Protein AF-A0A356IVK6-F1 (afdb_monomer)

Nearest PDB structures (foldseek):
  1kg5-assembly1_A  TM=9.800E-01  e=1.533E-05  Escherichia coli
  1kg4-assembly1_A  TM=9.830E-01  e=2.255E-05  Escherichia coli
  1kg6-assembly1_A  TM=9.804E-01  e=2.918E-05  Escherichia coli
  1rrs-assembly1_A  TM=9.530E-01  e=4.958E-04  Geobacillus stearothermophilus
  1p59-assembly1_A  TM=9.278E-01  e=1.685E-03  Geobacillus stearothermophilus

Solvent-accessible surface area (backbone atoms only — not comparable to full-atom values): 4164 Å² total; per-residue (Å²): 111,67,70,63,23,52,53,49,27,55,51,47,29,40,75,78,44,76,63,41,79,68,95,44,47,69,62,33,33,72,36,47,84,29,48,64,40,53,14,11,45,49,36,32,73,80,66,71,39,97,47,72,66,63,50,79,65,51,46,53,50,52,32,61,75,67,66,58,80,80,90,130

pLDDT: mean 96.74, std 5.13, range [61.0, 98.62]

Mean predicted aligned error: 2.67 Å

Sequence (72 aa):
ARARNLHKCAQTVWAEHGGAFPRSVAELSELPGIGRSTAGAIASISMGIAAPILDGNVKRVLTRLHAVAGWP

Secondary structure (DSSP, 8-state):
-HHHHHHHHHHHHHHHHTTPPPSSHHHHHHSTT--HHHHHHHHHHHH--------HHHHHHHHHHTT--S--

Structure (mmCIF, N/CA/C/O backbone):
data_AF-A0A356IVK6-F1
#
_entry.id   AF-A0A356IVK6-F1
#
loop_
_atom_site.group_PDB
_atom_site.id
_atom_site.type_symbol
_atom_site.label_atom_id
_atom_site.label_alt_id
_atom_site.label_comp_id
_atom_site.label_asym_id
_atom_site.label_entity_id
_atom_site.label_seq_id
_atom_site.pdbx_PDB_ins_code
_atom_site.Cartn_x
_atom_site.Cartn_y
_atom_site.Cartn_z
_atom_site.occupancy
_atom_site.B_iso_or_equiv
_atom_site.auth_seq_id
_atom_site.auth_comp_id
_atom_site.auth_asym_id
_atom_site.auth_atom_id
_atom_site.pdbx_PDB_model_num
ATOM 1 N N . ALA A 1 1 ? 10.793 5.788 12.536 1.00 79.62 1 ALA A N 1
ATOM 2 C CA . ALA A 1 1 ? 9.525 6.342 12.004 1.00 79.62 1 ALA A CA 1
ATOM 3 C C . ALA A 1 1 ? 8.428 5.279 11.863 1.00 79.62 1 ALA A C 1
ATOM 5 O O . ALA A 1 1 ? 7.362 5.483 12.423 1.00 79.62 1 ALA A O 1
ATOM 6 N N . ARG A 1 2 ? 8.689 4.135 11.203 1.00 94.88 2 ARG A N 1
ATOM 7 C CA . ARG A 1 2 ? 7.683 3.093 10.891 1.00 94.88 2 ARG A CA 1
ATOM 8 C C . ARG A 1 2 ? 6.764 2.678 12.052 1.00 94.88 2 ARG A C 1
ATOM 10 O O . ARG A 1 2 ? 5.559 2.779 11.902 1.00 94.88 2 ARG A O 1
ATOM 17 N N . ALA A 1 3 ? 7.307 2.298 13.212 1.00 97.38 3 ALA A N 1
ATOM 18 C CA . ALA A 1 3 ? 6.487 1.882 14.361 1.00 97.38 3 ALA A CA 1
ATOM 19 C C . ALA A 1 3 ? 5.542 2.988 14.870 1.00 97.38 3 ALA A C 1
ATOM 21 O O . ALA A 1 3 ? 4.385 2.725 15.177 1.00 97.38 3 ALA A O 1
ATOM 22 N N . ARG A 1 4 ? 6.010 4.246 14.894 1.00 97.81 4 ARG A N 1
ATOM 23 C CA . ARG A 1 4 ? 5.171 5.393 15.276 1.00 97.81 4 ARG A CA 1
ATOM 24 C C . ARG A 1 4 ? 4.032 5.607 14.281 1.00 97.81 4 ARG A C 1
ATOM 26 O O . ARG A 1 4 ? 2.919 5.878 14.704 1.00 97.81 4 ARG A O 1
ATOM 33 N N . ASN A 1 5 ? 4.304 5.465 12.983 1.00 98.06 5 ASN A N 1
ATOM 34 C CA . ASN A 1 5 ? 3.273 5.589 11.953 1.00 98.06 5 ASN A CA 1
ATOM 35 C C . ASN A 1 5 ? 2.274 4.433 12.008 1.00 98.06 5 ASN A C 1
ATOM 37 O O . ASN A 1 5 ? 1.087 4.688 11.898 1.00 98.06 5 ASN A O 1
ATOM 41 N N . LEU A 1 6 ? 2.726 3.201 12.265 1.00 98.31 6 LEU A N 1
ATOM 42 C CA . LEU A 1 6 ? 1.832 2.054 12.433 1.00 98.31 6 LEU A CA 1
ATOM 43 C C . LEU A 1 6 ? 0.843 2.282 13.585 1.00 98.31 6 LEU A C 1
ATOM 45 O O . LEU A 1 6 ? -0.355 2.086 13.413 1.00 98.31 6 LEU A O 1
ATOM 49 N N . HIS A 1 7 ? 1.333 2.742 14.740 1.00 98.44 7 HIS A N 1
ATOM 50 C CA . HIS A 1 7 ? 0.465 3.030 15.881 1.00 98.44 7 HIS A CA 1
ATOM 51 C C . HIS A 1 7 ? -0.513 4.177 15.589 1.00 98.44 7 HIS A C 1
ATOM 53 O O . HIS A 1 7 ? -1.705 4.039 15.849 1.00 98.44 7 HIS A O 1
ATOM 59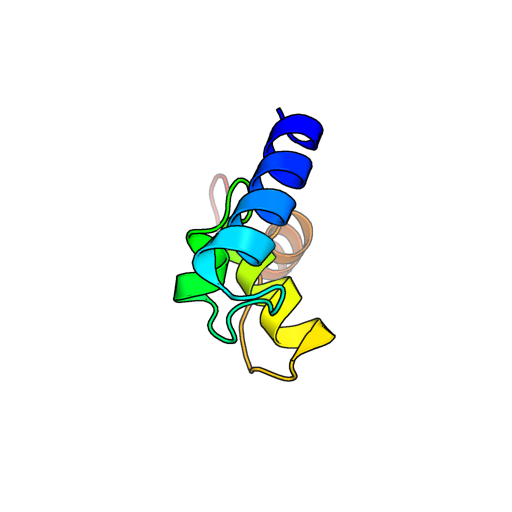 N N . LYS A 1 8 ? -0.034 5.269 14.976 1.00 98.38 8 LYS A N 1
ATOM 60 C CA . LYS A 1 8 ? -0.897 6.379 14.542 1.00 98.38 8 LYS A CA 1
ATOM 61 C C . LYS A 1 8 ? -1.952 5.929 13.530 1.00 98.38 8 LYS A C 1
ATOM 63 O O . LYS A 1 8 ? -3.103 6.299 13.672 1.00 98.38 8 LYS A O 1
ATOM 68 N N . CYS A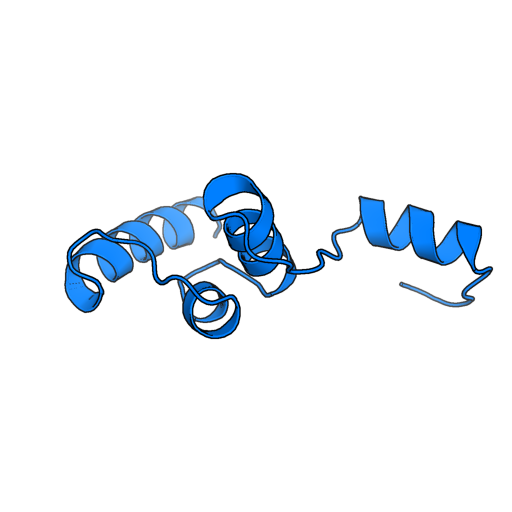 1 9 ? -1.585 5.094 12.558 1.00 98.44 9 CYS A N 1
ATOM 69 C CA . CYS A 1 9 ? -2.515 4.532 11.581 1.00 98.44 9 CYS A CA 1
ATOM 70 C C . CYS A 1 9 ? -3.626 3.732 12.264 1.00 98.44 9 CYS A C 1
ATOM 72 O O . CYS A 1 9 ? -4.789 3.911 11.926 1.00 98.44 9 CYS A O 1
ATOM 74 N N . ALA A 1 10 ? -3.289 2.887 13.241 1.00 98.50 10 ALA A N 1
ATOM 75 C CA . ALA A 1 10 ? -4.290 2.135 13.994 1.00 98.50 10 ALA A CA 1
ATOM 76 C C . ALA A 1 10 ? -5.253 3.064 14.759 1.00 98.50 10 ALA A C 1
ATOM 78 O O . ALA A 1 10 ? -6.461 2.838 14.748 1.00 98.50 10 ALA A O 1
ATOM 79 N N . GLN A 1 11 ? -4.732 4.134 15.372 1.00 98.62 11 GLN A N 1
ATOM 80 C CA . GLN A 1 11 ? -5.546 5.151 16.046 1.00 98.62 11 GLN A CA 1
ATOM 81 C C . GLN A 1 11 ? -6.469 5.894 15.068 1.00 98.62 11 GLN A C 1
ATOM 83 O O . GLN A 1 11 ? -7.655 6.022 15.353 1.00 98.62 11 GLN A O 1
ATOM 88 N N . THR A 1 12 ? -5.955 6.325 13.910 1.00 98.50 12 THR A N 1
ATOM 89 C CA . THR A 1 12 ? -6.735 6.980 12.845 1.00 98.50 12 THR A CA 1
ATOM 90 C C . THR A 1 12 ? -7.846 6.071 12.324 1.00 98.50 12 THR A C 1
ATOM 92 O O . THR A 1 12 ? -8.996 6.488 12.258 1.00 98.50 12 THR A O 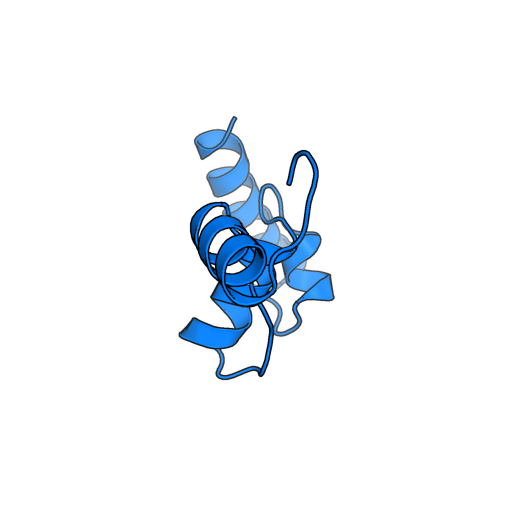1
ATOM 95 N N . VAL A 1 13 ? -7.548 4.800 12.032 1.00 98.44 13 VAL A N 1
ATOM 96 C CA . VAL A 1 13 ? -8.556 3.831 11.565 1.00 98.44 13 VAL A CA 1
ATOM 97 C C . VAL A 1 13 ? -9.669 3.640 12.597 1.00 98.44 13 VAL A C 1
ATOM 99 O O . VAL A 1 13 ? -10.843 3.587 12.236 1.00 98.44 13 VAL A O 1
ATOM 102 N N . TRP A 1 14 ? -9.329 3.578 13.884 1.00 98.50 14 TRP A N 1
ATOM 103 C CA . TRP A 1 14 ? -10.334 3.498 14.940 1.00 98.50 14 TRP A CA 1
ATOM 104 C C . TRP A 1 14 ? -11.186 4.770 15.038 1.00 98.50 14 TRP A C 1
ATOM 106 O O . TRP A 1 14 ? -12.412 4.687 15.019 1.00 98.50 14 TRP A O 1
ATOM 116 N N . ALA A 1 15 ? -10.542 5.935 15.128 1.00 98.31 15 ALA A N 1
ATOM 117 C CA . ALA A 1 15 ? -11.203 7.207 15.405 1.00 98.31 15 ALA A CA 1
ATOM 118 C C . ALA A 1 15 ? -12.029 7.742 14.224 1.00 98.31 15 ALA A C 1
ATOM 120 O O . ALA A 1 15 ? -13.123 8.257 14.435 1.00 98.31 15 ALA A O 1
ATOM 121 N N . GLU A 1 16 ? -11.518 7.623 12.998 1.00 97.56 16 GLU A N 1
ATOM 122 C CA . GLU A 1 16 ? -12.097 8.267 11.809 1.00 97.56 16 GLU A CA 1
ATOM 123 C C . GLU A 1 16 ? -12.882 7.288 10.929 1.00 97.56 16 GLU A C 1
ATOM 125 O O . GLU A 1 16 ? -13.801 7.696 10.223 1.00 97.56 16 GLU A O 1
ATOM 130 N N . HIS A 1 17 ? -12.572 5.990 11.000 1.00 97.00 17 HIS A N 1
ATOM 131 C CA . HIS A 1 17 ? -13.190 4.965 10.15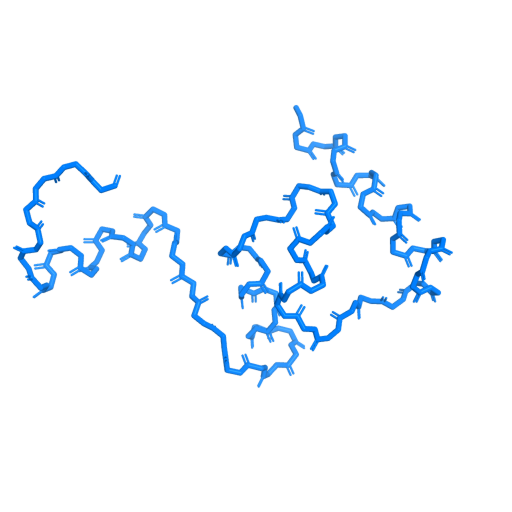0 1.00 97.00 17 HIS A CA 1
ATOM 132 C C . HIS A 1 17 ? -13.919 3.863 10.941 1.00 97.00 17 HIS A C 1
ATOM 134 O O . HIS A 1 17 ? -14.263 2.816 10.391 1.00 97.00 17 HIS A O 1
ATOM 140 N N . GLY A 1 18 ? -14.153 4.066 12.243 1.00 97.25 18 GLY A N 1
ATOM 141 C CA . GLY A 1 18 ? -14.908 3.128 13.082 1.00 97.25 18 GLY A CA 1
ATOM 142 C C . GLY A 1 18 ? -14.251 1.752 13.219 1.00 97.25 18 GLY A C 1
ATOM 143 O O . GLY A 1 18 ? -14.939 0.743 13.357 1.00 97.25 18 GLY A O 1
ATOM 144 N N . GLY A 1 19 ? -12.920 1.692 13.124 1.00 97.56 19 GLY A N 1
ATOM 145 C CA . GLY A 1 19 ? -12.150 0.450 13.204 1.00 97.56 19 GLY A CA 1
ATOM 146 C C . GLY A 1 19 ? -12.110 -0.361 11.907 1.00 97.56 19 GLY A C 1
ATOM 147 O O . GLY A 1 19 ? -11.436 -1.391 11.864 1.00 97.56 19 GLY A O 1
ATOM 148 N N . ALA A 1 20 ? -12.774 0.094 10.843 1.00 97.38 20 ALA A N 1
ATOM 149 C CA . ALA A 1 20 ? -12.720 -0.533 9.530 1.00 97.38 20 ALA A CA 1
ATOM 150 C C . ALA A 1 20 ? -11.734 0.212 8.625 1.00 97.38 20 ALA A C 1
ATOM 152 O O . ALA A 1 20 ? -11.768 1.431 8.518 1.00 97.38 20 ALA A O 1
ATOM 153 N N . PHE A 1 21 ? -10.858 -0.514 7.930 1.00 97.50 21 PHE A N 1
ATOM 154 C CA . PHE A 1 21 ? -10.016 0.119 6.916 1.00 97.50 21 PHE A CA 1
ATOM 155 C C . PHE A 1 21 ? -10.872 0.634 5.744 1.00 97.50 21 PHE A C 1
ATOM 157 O O . PHE A 1 21 ? -11.785 -0.078 5.308 1.00 97.50 21 PHE A O 1
ATOM 164 N N . PRO A 1 22 ? -10.557 1.818 5.187 1.00 97.06 22 PRO A N 1
ATOM 165 C CA . PRO A 1 22 ? -11.216 2.304 3.983 1.00 97.06 22 PRO A CA 1
ATOM 166 C C . PRO A 1 22 ? -10.935 1.371 2.799 1.00 97.06 22 PRO A C 1
ATOM 168 O O . PRO A 1 22 ? -9.893 0.717 2.729 1.00 97.06 22 PRO A O 1
ATOM 171 N N . ARG A 1 23 ? -11.875 1.304 1.851 1.00 96.44 23 ARG A N 1
ATOM 172 C CA . ARG A 1 23 ? -11.850 0.339 0.735 1.00 96.44 23 ARG A CA 1
ATOM 173 C C . ARG A 1 23 ? -11.478 0.974 -0.602 1.00 96.44 23 ARG A C 1
ATOM 175 O O . ARG A 1 23 ? -11.955 0.544 -1.648 1.00 96.44 23 ARG A O 1
ATOM 182 N N . SER A 1 24 ? -10.610 1.980 -0.580 1.00 97.31 24 SER A N 1
ATOM 183 C CA . SER A 1 24 ? -10.045 2.578 -1.787 1.00 97.31 24 SER A CA 1
ATOM 184 C C . SER A 1 24 ? -8.551 2.846 -1.621 1.00 97.31 24 SER A C 1
ATOM 186 O O . SER A 1 24 ? -8.068 3.146 -0.532 1.00 97.31 24 SER A O 1
ATOM 188 N N . VAL A 1 25 ? -7.795 2.748 -2.718 1.00 98.19 25 VAL A N 1
ATOM 189 C CA . VAL A 1 25 ? -6.348 3.036 -2.709 1.00 98.19 25 VAL A CA 1
ATOM 190 C C . VAL A 1 25 ? -6.077 4.491 -2.327 1.00 98.19 25 VAL A C 1
ATOM 192 O O . VAL A 1 25 ? -5.081 4.764 -1.660 1.00 98.19 25 VAL A O 1
ATOM 195 N N . ALA A 1 26 ? -6.950 5.410 -2.751 1.00 98.00 26 ALA A N 1
ATOM 196 C CA . ALA A 1 26 ? -6.835 6.829 -2.443 1.00 98.00 26 ALA A CA 1
ATOM 197 C C . ALA A 1 26 ? -6.913 7.057 -0.930 1.00 98.00 26 ALA A C 1
ATOM 199 O O . ALA A 1 26 ? -5.951 7.537 -0.347 1.00 98.00 26 ALA A O 1
ATOM 200 N N . GLU A 1 27 ? -7.986 6.600 -0.283 1.00 97.75 27 GLU A N 1
ATOM 201 C CA . GLU A 1 27 ? -8.173 6.780 1.161 1.00 97.75 27 GLU A CA 1
ATOM 202 C C . GLU A 1 27 ? -7.129 6.013 1.9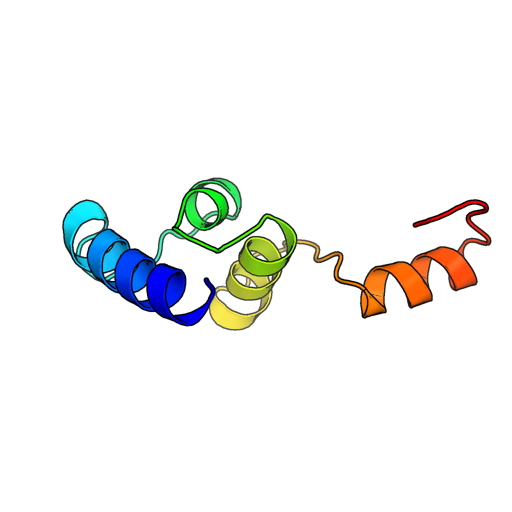81 1.00 97.75 27 GLU A C 1
ATOM 204 O O . GLU A 1 27 ? -6.596 6.537 2.954 1.00 97.75 27 GLU A O 1
ATOM 209 N N . LEU A 1 28 ? -6.765 4.792 1.570 1.00 98.31 28 LEU A N 1
ATOM 210 C CA . LEU A 1 28 ? -5.690 4.041 2.225 1.00 98.31 28 LEU A CA 1
ATOM 211 C C . LEU A 1 28 ? -4.350 4.789 2.182 1.00 98.31 28 LEU A C 1
ATOM 213 O O . LEU A 1 28 ? -3.559 4.648 3.109 1.00 98.31 28 LEU A O 1
ATOM 217 N N . SER A 1 29 ? -4.085 5.565 1.126 1.00 98.06 29 SER A N 1
ATOM 218 C CA . SER A 1 29 ? -2.840 6.335 0.984 1.00 98.06 29 SER A CA 1
ATOM 219 C C . SER A 1 29 ? -2.789 7.580 1.874 1.00 98.06 29 SER A C 1
ATOM 221 O O . SER A 1 29 ? -1.705 8.120 2.082 1.00 98.06 29 SER A O 1
ATOM 223 N N . GLU A 1 30 ? -3.929 8.023 2.408 1.00 97.88 30 GLU A N 1
ATOM 224 C CA . GLU A 1 30 ? -3.988 9.124 3.378 1.00 97.88 30 GLU A CA 1
ATOM 225 C C . GLU A 1 30 ? -3.631 8.656 4.799 1.00 97.88 30 GLU A C 1
ATOM 227 O O . GLU A 1 30 ? -3.297 9.459 5.673 1.00 97.88 30 GLU A O 1
ATOM 232 N N . LEU A 1 31 ? -3.643 7.341 5.047 1.00 98.25 31 LEU A N 1
ATOM 233 C CA . LEU A 1 31 ? -3.334 6.797 6.363 1.00 98.25 31 LEU A CA 1
ATOM 234 C C . LEU A 1 31 ? -1.837 6.939 6.712 1.00 98.25 31 LEU A C 1
ATOM 236 O O . LEU A 1 31 ? -0.955 6.691 5.879 1.00 98.25 31 LEU A O 1
ATOM 240 N N . PRO A 1 32 ? -1.502 7.249 7.982 1.00 98.12 32 PRO A N 1
ATOM 241 C CA . PRO A 1 32 ? -0.124 7.451 8.414 1.00 98.12 32 PRO A CA 1
ATOM 242 C C . PRO A 1 32 ? 0.829 6.302 8.050 1.00 98.12 32 PRO A C 1
ATOM 244 O O . PRO A 1 32 ? 0.777 5.203 8.599 1.00 98.12 32 PRO A O 1
ATOM 247 N N . GLY A 1 33 ? 1.799 6.588 7.179 1.00 97.38 33 GLY A N 1
ATOM 248 C CA . GLY A 1 33 ? 2.836 5.629 6.784 1.00 97.38 33 GLY A CA 1
ATOM 249 C C . GLY A 1 33 ? 2.417 4.611 5.723 1.00 97.38 33 GLY A C 1
ATOM 250 O O . GLY A 1 33 ? 3.213 3.715 5.431 1.00 97.38 33 GLY A O 1
ATOM 251 N N . ILE A 1 34 ? 1.236 4.758 5.125 1.00 98.12 34 ILE A N 1
ATOM 25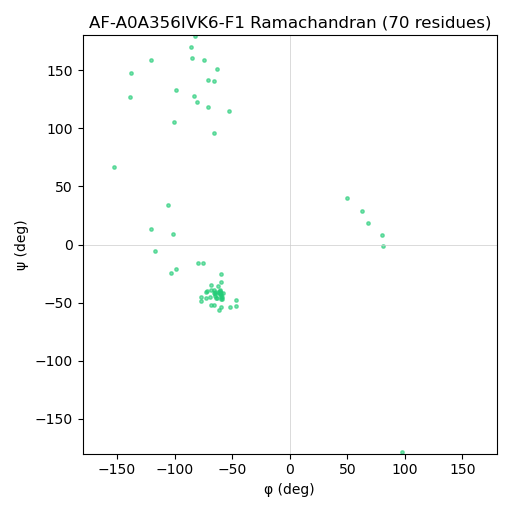2 C CA . ILE A 1 34 ? 0.805 3.969 3.973 1.00 98.12 34 ILE A CA 1
ATOM 253 C C . ILE A 1 34 ? 0.994 4.820 2.714 1.00 98.12 34 ILE A C 1
ATOM 255 O O . ILE A 1 34 ? 0.260 5.758 2.457 1.00 98.12 34 ILE A O 1
ATOM 259 N N . GLY A 1 35 ? 2.019 4.505 1.920 1.00 97.50 35 GLY A N 1
ATOM 260 C CA . GLY A 1 35 ? 2.209 5.125 0.605 1.00 97.50 35 GLY A CA 1
ATOM 261 C C . GLY A 1 35 ? 1.418 4.407 -0.490 1.00 97.50 35 GLY A C 1
ATOM 262 O O . GLY A 1 35 ? 0.970 3.278 -0.297 1.00 97.50 35 GLY A O 1
ATOM 263 N N . ARG A 1 36 ? 1.346 5.008 -1.687 1.00 97.88 36 ARG A N 1
ATOM 264 C CA . ARG A 1 36 ? 0.576 4.496 -2.841 1.00 97.88 36 ARG A CA 1
ATOM 265 C C . ARG A 1 36 ? 0.782 3.001 -3.131 1.00 97.88 36 ARG A C 1
ATOM 267 O O . ARG A 1 36 ? -0.189 2.277 -3.309 1.00 97.88 36 ARG A O 1
ATOM 274 N N . SER A 1 37 ? 2.030 2.518 -3.163 1.00 98.19 37 SER A N 1
ATOM 275 C CA . SER A 1 37 ? 2.299 1.091 -3.425 1.00 98.19 37 SER A CA 1
ATOM 276 C C . SER A 1 37 ? 1.825 0.183 -2.286 1.00 98.19 37 SER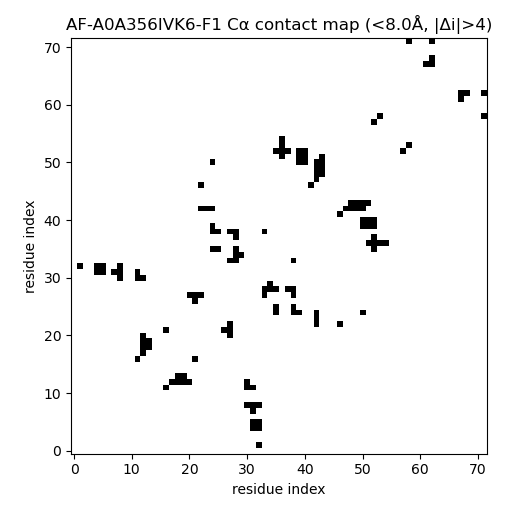 A C 1
ATOM 278 O O . SER A 1 37 ? 1.385 -0.932 -2.545 1.00 98.19 37 SER A O 1
ATOM 280 N N . THR A 1 38 ? 1.919 0.634 -1.033 1.00 98.31 38 THR A N 1
ATOM 281 C CA . THR A 1 38 ? 1.440 -0.126 0.130 1.00 98.31 38 THR A CA 1
ATOM 282 C C . THR A 1 38 ? -0.087 -0.145 0.168 1.00 98.31 38 THR A C 1
ATOM 284 O O . THR A 1 38 ? -0.668 -1.193 0.427 1.00 98.31 38 THR A O 1
ATOM 287 N N . ALA A 1 39 ? -0.743 0.972 -0.159 1.00 98.56 39 ALA A N 1
ATOM 288 C CA . ALA A 1 39 ? -2.195 1.043 -0.310 1.00 98.56 39 ALA A CA 1
ATOM 289 C C . ALA A 1 39 ? -2.698 0.086 -1.402 1.00 98.56 39 ALA A C 1
ATOM 291 O O . ALA A 1 39 ? -3.637 -0.673 -1.167 1.00 98.56 39 ALA A O 1
ATOM 292 N N . GLY A 1 40 ? -2.032 0.059 -2.564 1.00 98.44 40 GLY A N 1
ATOM 293 C CA . GLY A 1 40 ? -2.332 -0.895 -3.635 1.00 98.44 40 GLY A CA 1
ATOM 294 C C . GLY A 1 40 ? -2.156 -2.353 -3.200 1.00 98.44 40 GLY A C 1
ATOM 295 O O . GLY A 1 40 ? -3.002 -3.193 -3.505 1.00 98.44 40 GLY A O 1
ATOM 296 N N . ALA A 1 41 ? -1.112 -2.653 -2.420 1.00 98.62 41 ALA A N 1
ATOM 297 C CA . ALA A 1 41 ? -0.888 -3.991 -1.874 1.00 98.62 41 ALA A CA 1
ATOM 298 C C . ALA A 1 41 ? -2.000 -4.409 -0.901 1.00 98.62 41 ALA A C 1
ATOM 300 O O . ALA A 1 41 ? -2.523 -5.512 -1.019 1.00 98.62 41 ALA A O 1
ATOM 301 N N . ILE A 1 42 ? -2.403 -3.529 0.023 1.00 98.38 42 ILE A N 1
ATOM 302 C CA . ILE A 1 42 ? -3.514 -3.797 0.949 1.00 98.38 42 ILE A CA 1
ATOM 303 C C . ILE A 1 42 ? -4.803 -4.050 0.154 1.00 98.38 42 ILE A C 1
ATOM 305 O O . ILE A 1 42 ? -5.419 -5.100 0.309 1.00 98.38 42 ILE A O 1
ATOM 309 N N . ALA A 1 43 ? -5.174 -3.130 -0.740 1.00 98.44 43 ALA A N 1
ATOM 310 C CA . ALA A 1 43 ? -6.414 -3.211 -1.509 1.00 98.44 43 ALA A CA 1
ATOM 311 C C . ALA A 1 43 ? -6.498 -4.484 -2.375 1.00 98.44 43 ALA A C 1
ATOM 313 O O . ALA A 1 43 ? -7.533 -5.153 -2.401 1.00 98.44 43 ALA A O 1
ATOM 314 N N . SER A 1 44 ? -5.409 -4.854 -3.051 1.00 98.31 44 SER A N 1
ATOM 315 C CA . SER A 1 44 ? -5.380 -6.049 -3.903 1.00 98.31 44 SER A CA 1
ATOM 316 C C . SER A 1 44 ? -5.374 -7.351 -3.110 1.00 98.31 44 SER A C 1
ATOM 318 O O . SER A 1 44 ? -6.160 -8.246 -3.416 1.00 98.31 44 SER A O 1
ATOM 320 N N . ILE A 1 45 ? -4.543 -7.455 -2.072 1.00 98.38 45 ILE A N 1
ATOM 321 C CA . ILE A 1 45 ? -4.346 -8.710 -1.337 1.00 98.38 45 ILE A CA 1
ATOM 322 C C . ILE A 1 45 ? -5.516 -8.999 -0.394 1.00 98.38 45 ILE A C 1
ATOM 324 O O . ILE A 1 45 ? -5.980 -10.135 -0.342 1.00 98.38 45 ILE A O 1
ATOM 328 N N . SER A 1 46 ? -5.992 -8.006 0.366 1.00 97.75 46 SER A N 1
ATOM 329 C CA . SER A 1 46 ? -6.996 -8.247 1.414 1.00 97.75 46 SER A CA 1
ATOM 330 C C . SER A 1 46 ? -8.429 -7.927 0.995 1.00 97.75 46 SER A C 1
ATOM 332 O O . SER A 1 46 ? -9.362 -8.434 1.614 1.00 97.75 46 SER A O 1
ATOM 334 N N . MET A 1 47 ? -8.626 -7.101 -0.039 1.00 97.44 47 MET A N 1
ATOM 335 C CA . MET A 1 47 ? -9.959 -6.627 -0.439 1.00 97.44 47 MET A CA 1
ATOM 336 C C . MET A 1 47 ? -10.383 -7.077 -1.841 1.00 97.44 47 MET A C 1
ATOM 338 O O . MET A 1 47 ? -11.520 -6.799 -2.225 1.00 97.44 47 MET A O 1
ATOM 342 N N . GLY A 1 48 ? -9.499 -7.743 -2.596 1.00 97.06 48 GLY A N 1
ATOM 343 C CA . GLY A 1 48 ? -9.763 -8.192 -3.968 1.00 97.06 48 GLY A CA 1
ATOM 344 C C . GLY A 1 48 ? -9.909 -7.053 -4.983 1.00 97.06 48 GLY A C 1
ATOM 345 O O . GLY A 1 48 ? -10.479 -7.251 -6.054 1.00 97.06 48 GLY A O 1
ATOM 346 N N . ILE A 1 49 ? -9.434 -5.850 -4.653 1.00 97.88 49 ILE A N 1
ATOM 347 C CA . ILE A 1 49 ? -9.539 -4.676 -5.523 1.00 97.88 49 ILE A CA 1
ATOM 348 C C . ILE A 1 49 ? -8.389 -4.703 -6.530 1.00 97.88 49 ILE A C 1
ATOM 350 O O . ILE A 1 49 ? -7.224 -4.787 -6.149 1.00 97.88 49 ILE A O 1
ATOM 354 N N . ALA A 1 50 ? -8.695 -4.577 -7.822 1.00 98.00 50 ALA A N 1
ATOM 355 C CA . ALA A 1 50 ? -7.677 -4.479 -8.864 1.00 98.00 50 ALA A CA 1
ATOM 356 C C . ALA A 1 50 ? -6.864 -3.177 -8.710 1.00 98.00 50 ALA A C 1
ATOM 358 O O . ALA A 1 50 ? -7.272 -2.111 -9.168 1.00 98.00 50 ALA A O 1
ATOM 359 N N . ALA A 1 51 ? -5.712 -3.268 -8.044 1.00 98.06 51 ALA A N 1
ATOM 360 C CA . ALA A 1 51 ? -4.832 -2.144 -7.751 1.00 98.06 51 ALA A CA 1
ATOM 361 C C . ALA A 1 51 ? -3.359 -2.541 -7.961 1.00 98.06 51 ALA A C 1
ATOM 363 O O . ALA A 1 51 ? -2.913 -3.536 -7.386 1.00 98.06 51 ALA A O 1
ATOM 364 N N . PRO A 1 52 ? -2.582 -1.789 -8.763 1.00 97.62 52 PRO A N 1
ATOM 365 C CA . PRO A 1 52 ? -1.178 -2.099 -9.002 1.00 97.62 52 PRO A CA 1
ATOM 366 C C . PRO A 1 52 ? -0.293 -1.742 -7.799 1.00 97.62 52 PRO A C 1
ATOM 368 O O . PRO A 1 52 ? -0.616 -0.869 -6.990 1.00 97.62 52 PRO A O 1
ATOM 371 N N . ILE A 1 53 ? 0.878 -2.376 -7.738 1.00 98.31 53 ILE A N 1
ATOM 372 C CA . ILE A 1 53 ? 1.952 -2.077 -6.782 1.00 98.31 53 ILE A CA 1
ATOM 373 C C . ILE A 1 53 ? 3.232 -1.692 -7.531 1.00 98.31 53 ILE A C 1
ATOM 375 O O . ILE A 1 53 ? 3.401 -2.036 -8.699 1.00 98.31 53 ILE A O 1
ATOM 379 N N . LEU A 1 54 ? 4.146 -0.986 -6.864 1.00 97.75 54 LEU A N 1
ATOM 380 C CA . LEU A 1 54 ? 5.442 -0.606 -7.425 1.00 97.75 54 LEU A CA 1
ATOM 381 C C . LEU A 1 54 ? 6.497 -0.439 -6.319 1.00 97.75 54 LEU A C 1
ATOM 383 O O . LEU A 1 54 ? 6.973 0.663 -6.039 1.00 97.75 54 LEU A O 1
ATOM 387 N N . ASP A 1 55 ? 6.848 -1.545 -5.665 1.00 97.00 55 ASP A N 1
ATOM 388 C CA . ASP A 1 55 ? 7.960 -1.592 -4.714 1.00 97.00 55 ASP A CA 1
ATOM 389 C C . ASP A 1 55 ? 9.308 -1.773 -5.444 1.00 97.00 55 ASP A C 1
ATOM 391 O O . ASP A 1 55 ? 9.374 -1.887 -6.670 1.00 97.00 55 ASP A O 1
ATOM 395 N N . GLY A 1 56 ? 10.416 -1.816 -4.700 1.00 96.88 56 GLY A N 1
ATOM 396 C CA . GLY A 1 56 ? 11.743 -2.008 -5.297 1.00 96.88 56 GLY A CA 1
ATOM 397 C C . GLY A 1 56 ? 11.889 -3.318 -6.088 1.00 96.88 56 GLY A C 1
ATOM 398 O O . GLY A 1 56 ? 12.708 -3.393 -7.006 1.00 96.88 56 GLY A O 1
ATOM 399 N N . ASN A 1 57 ? 11.097 -4.347 -5.772 1.00 98.06 57 ASN A N 1
ATOM 400 C CA . ASN A 1 57 ? 11.115 -5.618 -6.491 1.00 98.06 57 ASN A CA 1
ATOM 401 C C . ASN A 1 57 ? 10.384 -5.514 -7.824 1.00 98.06 57 ASN A C 1
ATOM 403 O O . ASN A 1 57 ? 10.950 -5.885 -8.853 1.00 98.06 57 ASN A O 1
ATOM 407 N N . VAL A 1 58 ? 9.174 -4.959 -7.816 1.00 97.88 58 VAL A N 1
ATOM 408 C CA . VAL A 1 58 ? 8.379 -4.756 -9.028 1.00 97.88 58 VAL A CA 1
ATOM 409 C C . VAL A 1 58 ? 9.064 -3.767 -9.962 1.00 97.88 58 VAL A C 1
ATOM 411 O O . VAL A 1 5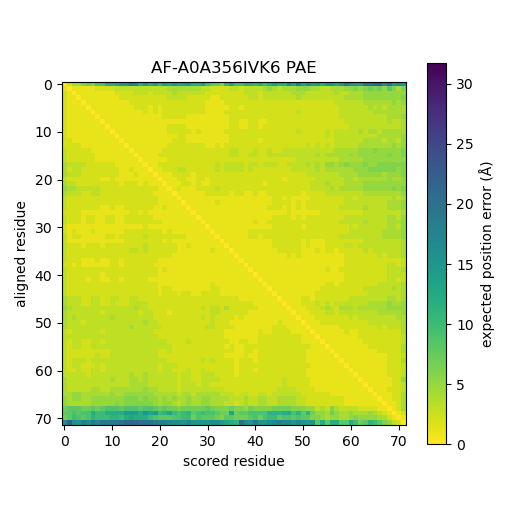8 ? 9.185 -4.069 -11.148 1.00 97.88 58 VAL A O 1
ATOM 414 N N . LYS A 1 59 ? 9.626 -2.662 -9.442 1.00 97.44 59 LYS A N 1
ATOM 415 C CA . LYS A 1 59 ? 10.475 -1.752 -10.232 1.00 97.44 59 LYS A CA 1
ATOM 416 C C . LYS A 1 59 ? 11.584 -2.523 -10.944 1.00 97.44 59 LYS A C 1
ATOM 418 O O . LYS A 1 59 ? 11.686 -2.469 -12.161 1.00 97.44 59 LYS A O 1
ATOM 423 N N . ARG A 1 60 ? 12.371 -3.313 -10.205 1.00 97.38 60 ARG A N 1
ATOM 424 C CA . ARG A 1 60 ? 13.486 -4.091 -10.767 1.00 97.38 60 ARG A CA 1
ATOM 425 C C . ARG A 1 60 ? 13.039 -5.055 -11.868 1.00 97.38 60 ARG A C 1
ATOM 427 O O . ARG A 1 60 ? 13.744 -5.184 -12.865 1.00 97.38 60 ARG A O 1
ATOM 434 N N . VAL A 1 61 ? 11.914 -5.745 -11.688 1.00 98.25 61 VAL A N 1
ATOM 435 C CA . VAL A 1 61 ? 11.386 -6.683 -12.691 1.00 98.25 61 VAL A CA 1
ATOM 436 C C . VAL A 1 61 ? 10.911 -5.937 -13.935 1.00 98.25 61 VAL A C 1
ATOM 438 O O . VAL A 1 61 ? 11.367 -6.261 -15.029 1.00 98.25 61 VAL A O 1
ATOM 441 N N . LEU A 1 62 ? 10.063 -4.917 -13.782 1.00 98.00 62 LEU A N 1
ATOM 442 C CA . LEU A 1 62 ? 9.492 -4.177 -14.911 1.00 98.00 62 LEU A CA 1
ATOM 443 C C . LEU A 1 62 ? 10.559 -3.408 -15.696 1.00 98.00 62 LEU A C 1
ATOM 445 O O . LEU A 1 62 ? 10.564 -3.455 -16.923 1.00 98.00 62 LEU A O 1
ATOM 449 N N . THR A 1 63 ? 11.503 -2.764 -15.007 1.00 98.12 63 THR A N 1
ATOM 450 C CA . THR A 1 63 ? 12.628 -2.063 -15.640 1.00 98.12 63 THR A CA 1
ATOM 451 C C . THR A 1 63 ? 13.475 -3.016 -16.484 1.00 98.12 63 THR A C 1
ATOM 453 O O . THR A 1 63 ? 13.840 -2.668 -17.602 1.00 98.12 63 THR A O 1
ATOM 456 N N . ARG A 1 64 ? 13.752 -4.235 -15.995 1.00 97.12 64 ARG A N 1
ATOM 457 C CA . ARG A 1 64 ? 14.497 -5.252 -16.759 1.00 97.12 64 ARG A CA 1
ATOM 458 C C . ARG A 1 64 ? 13.691 -5.793 -17.934 1.00 97.12 64 ARG A C 1
ATOM 460 O O . ARG A 1 64 ? 14.232 -5.905 -19.026 1.00 97.12 64 ARG A O 1
ATOM 467 N N . LEU A 1 65 ? 12.418 -6.113 -17.707 1.00 98.38 65 LEU A N 1
ATOM 468 C CA . LEU A 1 65 ? 11.534 -6.680 -18.724 1.00 98.38 65 LEU A CA 1
ATOM 469 C C . LEU A 1 65 ? 11.329 -5.724 -19.904 1.00 98.38 65 LEU A C 1
ATOM 471 O O . LEU A 1 65 ? 11.336 -6.155 -21.052 1.00 98.38 65 LEU A O 1
ATOM 475 N N . HIS A 1 66 ? 11.164 -4.434 -19.618 1.00 98.00 66 HIS A N 1
ATOM 476 C CA . HIS A 1 66 ? 10.872 -3.409 -20.620 1.00 98.00 66 HIS A CA 1
ATOM 477 C C . HIS A 1 66 ? 12.095 -2.568 -21.016 1.00 98.00 66 HIS A C 1
ATOM 479 O O . HIS A 1 66 ? 11.934 -1.567 -21.707 1.00 98.00 66 HIS A O 1
ATOM 485 N N . ALA A 1 67 ? 13.300 -2.951 -20.576 1.00 97.31 67 ALA A N 1
ATOM 486 C CA . ALA A 1 67 ? 14.551 -2.231 -20.832 1.00 97.31 67 ALA A CA 1
ATOM 487 C C . ALA A 1 67 ? 14.474 -0.718 -20.525 1.00 97.31 67 ALA A C 1
ATOM 489 O O . ALA A 1 67 ? 15.009 0.115 -21.257 1.00 97.31 67 ALA A O 1
ATOM 490 N N . VAL A 1 68 ? 13.801 -0.352 -19.429 1.00 96.50 68 VAL A N 1
ATOM 491 C CA . VAL A 1 68 ? 13.684 1.049 -19.003 1.00 96.50 68 VAL A CA 1
ATOM 492 C C . VAL A 1 68 ? 15.049 1.521 -18.496 1.00 96.50 68 VAL A C 1
ATOM 494 O O . VAL A 1 68 ? 15.586 0.968 -17.540 1.00 96.50 68 VAL A O 1
ATOM 497 N N . ALA A 1 69 ? 15.629 2.527 -19.147 1.00 94.38 69 ALA A N 1
ATOM 498 C CA . ALA A 1 69 ? 16.926 3.082 -18.767 1.00 94.38 69 ALA A CA 1
ATOM 499 C C . ALA A 1 69 ? 16.804 4.146 -17.658 1.00 94.38 69 ALA A C 1
ATOM 501 O O . ALA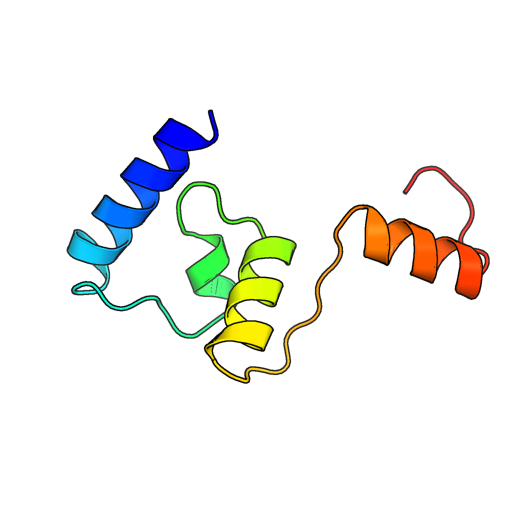 A 1 69 ? 15.747 4.742 -17.463 1.00 94.38 69 ALA A O 1
ATOM 502 N N . GLY A 1 70 ? 17.917 4.424 -16.972 1.00 93.00 70 GLY A N 1
ATOM 503 C CA . GLY A 1 70 ? 18.007 5.448 -15.925 1.00 93.00 70 GLY A CA 1
ATOM 504 C C . GLY A 1 70 ? 17.868 4.902 -14.503 1.00 93.00 70 GLY A C 1
ATOM 505 O O . GLY A 1 70 ? 17.779 3.695 -14.280 1.00 93.00 70 GLY A O 1
ATOM 506 N N . TRP A 1 71 ? 17.910 5.809 -13.525 1.00 82.62 71 TRP A N 1
ATOM 507 C CA . TRP A 1 71 ? 17.729 5.463 -12.116 1.00 82.62 71 TRP A CA 1
ATOM 508 C C . TRP A 1 71 ? 16.228 5.315 -11.792 1.00 82.62 71 TRP A C 1
ATOM 510 O O . TRP A 1 71 ? 15.481 6.263 -12.043 1.00 82.62 71 TRP A O 1
ATOM 520 N N . PRO A 1 72 ? 15.775 4.148 -11.289 1.00 61.00 72 PRO A N 1
ATOM 521 C CA . PRO A 1 72 ? 14.361 3.868 -11.021 1.00 61.00 72 PRO A CA 1
ATOM 522 C C . PRO A 1 72 ? 13.839 4.391 -9.673 1.00 61.00 72 PRO A C 1
ATOM 524 O O . PRO A 1 72 ? 14.606 4.463 -8.690 1.00 61.00 72 PRO A O 1
#

Foldseek 3Di:
DVVVQVVQLQVCCCPPVVRDDDQDLVSQCVRRPQHSQNSQVCNCPPVVDPGHHDDPVNVVVVCVVVVPDDDD

Radius of gyration: 14.58 Å; Cα contacts (8 Å, |Δi|>4): 71; chains: 1; bounding box: 33×18×37 Å